Protein AF-A0A0M1J277-F1 (afdb_monomer_lite)

Structure (mmCIF, N/CA/C/O backbone):
data_AF-A0A0M1J277-F1
#
_entry.id   AF-A0A0M1J277-F1
#
loop_
_atom_site.group_PDB
_atom_site.id
_atom_site.type_symbol
_atom_site.label_atom_id
_atom_site.label_alt_id
_atom_site.label_comp_id
_atom_site.label_asym_id
_atom_site.label_entity_id
_atom_site.label_seq_id
_atom_site.pdbx_PDB_ins_code
_atom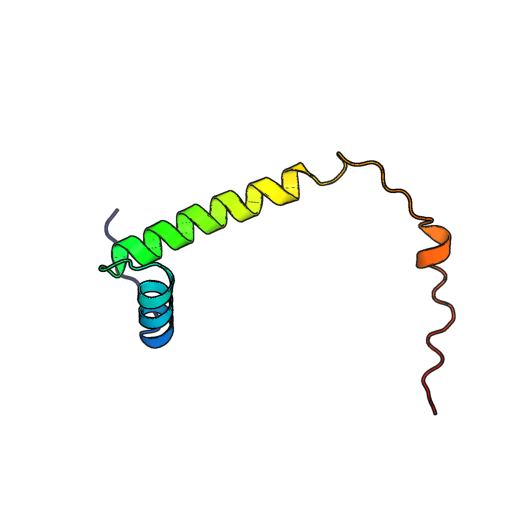_site.Cartn_x
_atom_site.Cartn_y
_atom_site.Cartn_z
_atom_site.occupancy
_atom_site.B_iso_or_equiv
_atom_site.auth_seq_id
_atom_site.auth_comp_id
_atom_site.auth_asym_id
_atom_site.auth_atom_id
_atom_site.pdbx_PDB_model_num
ATOM 1 N N . MET A 1 1 ? -4.723 15.758 2.655 1.00 84.69 1 MET A N 1
ATOM 2 C CA . MET A 1 1 ? -6.142 16.170 2.571 1.00 84.69 1 MET A CA 1
ATOM 3 C C . MET A 1 1 ? -6.985 15.053 3.169 1.00 84.69 1 MET A C 1
ATOM 5 O O . MET A 1 1 ? -6.785 13.920 2.739 1.00 84.69 1 MET A O 1
ATOM 9 N N . PRO A 1 2 ? -7.860 15.315 4.155 1.00 85.12 2 PRO A N 1
ATOM 10 C CA . PRO A 1 2 ? -8.754 14.285 4.682 1.00 85.12 2 PRO A CA 1
ATOM 11 C C . PRO A 1 2 ? -9.756 13.864 3.599 1.00 85.12 2 PRO A C 1
ATOM 13 O O . PRO A 1 2 ? -10.327 14.717 2.924 1.00 85.12 2 PRO A O 1
ATOM 16 N N . THR A 1 3 ? -9.932 12.557 3.412 1.00 91.62 3 THR A N 1
ATOM 17 C CA . THR A 1 3 ? -10.814 11.983 2.383 1.00 91.62 3 THR A CA 1
ATOM 18 C C . THR A 1 3 ? -11.564 10.801 2.981 1.00 91.62 3 THR A C 1
ATOM 20 O O . THR A 1 3 ? -10.956 9.974 3.654 1.00 91.62 3 THR A O 1
ATOM 23 N N . GLN A 1 4 ? -12.870 10.710 2.734 1.00 91.62 4 GLN A N 1
ATOM 24 C CA . GLN A 1 4 ? -13.652 9.527 3.091 1.00 91.62 4 GLN A CA 1
ATOM 25 C C . GLN A 1 4 ? -13.537 8.486 1.975 1.00 91.62 4 GLN A C 1
ATOM 27 O O . GLN A 1 4 ? -13.799 8.786 0.812 1.00 91.62 4 GLN A O 1
ATOM 32 N N . LEU A 1 5 ? -13.134 7.270 2.336 1.00 90.19 5 LEU A N 1
ATOM 33 C CA . LEU A 1 5 ? -12.935 6.146 1.423 1.00 90.19 5 LEU A CA 1
ATOM 34 C C . LEU A 1 5 ? -13.748 4.951 1.919 1.00 90.19 5 LEU A C 1
ATOM 36 O O . LEU A 1 5 ? -13.801 4.690 3.119 1.00 90.19 5 LEU A O 1
ATOM 40 N N . VAL A 1 6 ? -14.354 4.215 0.990 1.00 94.75 6 VAL A N 1
ATOM 41 C CA . VAL A 1 6 ? -15.008 2.934 1.280 1.00 94.75 6 VAL A CA 1
ATOM 42 C C . VAL A 1 6 ? -14.019 1.823 0.947 1.00 94.75 6 VAL A C 1
ATOM 44 O O . VAL A 1 6 ? -13.564 1.725 -0.191 1.00 94.75 6 VAL A O 1
ATOM 47 N N . VAL A 1 7 ? -13.672 1.008 1.941 1.00 92.69 7 VAL A N 1
ATOM 48 C CA . VAL A 1 7 ? -12.701 -0.089 1.823 1.00 92.69 7 VAL A CA 1
ATOM 49 C C . VAL A 1 7 ? -13.336 -1.364 2.367 1.00 92.69 7 VAL A C 1
ATOM 51 O O . VAL A 1 7 ? -14.072 -1.316 3.350 1.00 92.69 7 VAL A O 1
ATOM 54 N N . ASP A 1 8 ? -13.059 -2.500 1.727 1.00 96.75 8 ASP A N 1
ATOM 55 C CA . ASP A 1 8 ? -13.485 -3.807 2.227 1.00 96.75 8 ASP A CA 1
ATOM 56 C C . ASP A 1 8 ? -12.824 -4.105 3.586 1.00 96.75 8 ASP A C 1
ATOM 58 O O . ASP A 1 8 ? -11.599 -4.054 3.733 1.00 96.75 8 ASP A O 1
ATOM 62 N N . GLU A 1 9 ? -13.642 -4.424 4.587 1.00 95.75 9 GLU A N 1
ATOM 63 C CA . GLU A 1 9 ? -13.196 -4.661 5.960 1.00 95.75 9 GLU A CA 1
ATOM 64 C C . GLU A 1 9 ? -12.272 -5.882 6.077 1.00 95.75 9 GLU A C 1
ATOM 66 O O . GLU A 1 9 ? -11.293 -5.862 6.824 1.00 95.75 9 GLU A O 1
ATOM 71 N N . LYS A 1 10 ? -12.537 -6.951 5.316 1.00 97.25 10 LYS A N 1
ATOM 72 C CA . LYS A 1 10 ? -11.698 -8.154 5.338 1.00 97.25 10 LYS A CA 1
ATOM 73 C C . LYS A 1 10 ? -10.325 -7.847 4.765 1.00 97.25 10 LYS A C 1
ATOM 75 O O . LYS A 1 10 ? -9.328 -8.271 5.346 1.00 97.25 10 LYS A O 1
ATOM 80 N N . LEU A 1 11 ? -10.276 -7.098 3.663 1.00 96.25 11 LEU A N 1
ATOM 81 C CA . LEU A 1 11 ? -9.019 -6.668 3.050 1.00 96.25 11 LEU A CA 1
ATOM 82 C C . LEU A 1 11 ? -8.194 -5.825 4.027 1.00 96.25 11 LEU A C 1
ATOM 84 O O . LEU A 1 11 ? -7.000 -6.067 4.205 1.00 96.25 11 LEU A O 1
ATOM 88 N N . LEU A 1 12 ? -8.840 -4.865 4.688 1.00 96.12 12 LEU A N 1
ATOM 89 C CA . LEU A 1 12 ? -8.188 -3.989 5.650 1.00 96.12 12 LEU A CA 1
ATOM 90 C C . LEU A 1 12 ? -7.647 -4.777 6.851 1.00 96.12 12 LEU A C 1
ATOM 92 O O . LEU A 1 12 ? -6.477 -4.634 7.195 1.00 96.12 12 LEU A O 1
ATOM 96 N N . ASN A 1 13 ? -8.446 -5.678 7.425 1.00 96.62 13 ASN A N 1
ATOM 97 C CA . ASN A 1 13 ? -8.030 -6.522 8.547 1.00 96.62 13 ASN A CA 1
ATOM 98 C C . ASN A 1 13 ? -6.862 -7.447 8.183 1.00 96.62 13 ASN A C 1
ATOM 100 O O . ASN A 1 13 ? -5.942 -7.636 8.984 1.00 96.62 13 ASN A O 1
ATOM 104 N N . GLN A 1 14 ? -6.864 -8.008 6.972 1.00 97.12 14 GLN A N 1
ATOM 105 C CA . GLN A 1 14 ? -5.745 -8.808 6.474 1.00 97.12 14 GLN A CA 1
ATOM 106 C C . GLN A 1 14 ? -4.477 -7.965 6.340 1.00 97.12 14 GLN A C 1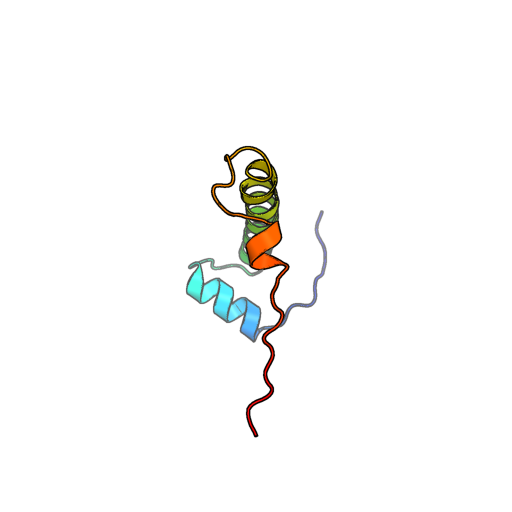
ATOM 108 O O . GLN A 1 14 ? -3.413 -8.389 6.788 1.00 97.12 14 GLN A O 1
ATOM 113 N N . ALA A 1 15 ? -4.588 -6.759 5.780 1.00 96.31 15 ALA A N 1
ATOM 114 C CA . ALA A 1 15 ? -3.459 -5.850 5.630 1.00 96.31 15 ALA A CA 1
ATOM 115 C C . ALA A 1 15 ? -2.901 -5.398 6.990 1.00 96.31 15 ALA A C 1
ATOM 117 O O . ALA A 1 15 ? -1.688 -5.440 7.195 1.00 96.31 15 ALA A O 1
ATOM 118 N N . MET A 1 16 ? -3.763 -5.049 7.947 1.00 96.69 16 MET A N 1
ATOM 119 C CA . MET A 1 16 ? -3.369 -4.724 9.324 1.00 96.69 16 MET A CA 1
ATOM 120 C C . MET A 1 16 ? -2.655 -5.902 9.996 1.00 96.69 16 MET A C 1
ATOM 122 O O . MET A 1 16 ? -1.591 -5.725 10.581 1.00 96.69 16 MET A O 1
ATOM 126 N N . SER A 1 17 ? -3.181 -7.121 9.846 1.00 96.94 17 SER A N 1
ATOM 127 C CA . SER A 1 17 ? -2.570 -8.331 10.416 1.00 96.94 17 SER A CA 1
ATOM 128 C C . SER A 1 17 ? -1.209 -8.652 9.791 1.00 96.94 17 SER A C 1
ATOM 130 O O . SER A 1 17 ? -0.283 -9.043 10.495 1.00 96.94 17 SER A O 1
ATOM 132 N N . ALA A 1 18 ? -1.069 -8.470 8.475 1.00 96.50 18 ALA A N 1
ATOM 133 C CA . ALA A 1 18 ? 0.169 -8.749 7.752 1.00 96.50 18 ALA A CA 1
ATOM 134 C C . ALA A 1 18 ? 1.271 -7.712 8.021 1.00 96.50 18 ALA A C 1
ATOM 136 O O . ALA A 1 18 ? 2.453 -8.048 8.006 1.00 96.50 18 ALA A O 1
ATOM 137 N N . THR A 1 19 ? 0.895 -6.452 8.247 1.00 94.44 19 THR A N 1
ATOM 138 C CA . THR A 1 19 ? 1.840 -5.337 8.433 1.00 94.44 19 THR A CA 1
ATOM 139 C C . THR A 1 19 ? 2.079 -4.967 9.897 1.00 94.44 19 THR A C 1
ATOM 141 O O . THR A 1 19 ? 3.070 -4.308 10.200 1.00 94.44 19 THR A O 1
ATOM 144 N N . GLY A 1 20 ? 1.193 -5.373 10.812 1.00 96.12 20 GLY A N 1
ATOM 145 C CA . GLY A 1 20 ? 1.204 -4.958 12.219 1.00 96.12 20 GLY A CA 1
ATOM 146 C C . GLY A 1 20 ? 0.693 -3.531 12.462 1.00 96.12 20 GLY A C 1
ATOM 147 O O . GLY A 1 20 ? 0.773 -3.036 13.589 1.00 96.12 20 GLY A O 1
ATOM 148 N N . ILE A 1 21 ?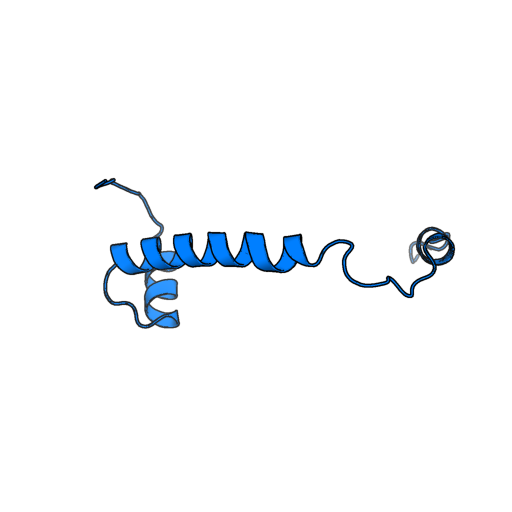 0.181 -2.862 11.425 1.00 97.12 21 ILE A N 1
ATOM 149 C CA . ILE A 1 21 ? -0.342 -1.496 11.501 1.00 97.12 21 ILE A CA 1
ATOM 150 C C . ILE A 1 21 ? -1.690 -1.488 12.230 1.00 97.12 21 ILE A C 1
ATOM 152 O O . ILE A 1 21 ? -2.537 -2.357 12.024 1.00 97.12 21 ILE A O 1
ATOM 156 N N . LYS A 1 22 ? -1.888 -0.487 13.095 1.00 94.19 22 LYS A N 1
ATOM 157 C CA . LYS A 1 22 ? -3.029 -0.424 14.021 1.00 94.19 22 LYS A CA 1
ATOM 158 C C . LYS A 1 22 ? -4.186 0.432 13.532 1.00 94.19 22 LYS A C 1
ATOM 160 O O . LYS A 1 22 ? -5.290 0.264 14.044 1.00 94.19 22 LYS A O 1
ATOM 165 N N . THR A 1 23 ? -3.955 1.334 12.581 1.00 94.94 23 THR A N 1
ATOM 166 C CA . THR A 1 23 ? -4.995 2.233 12.077 1.00 94.94 23 THR A CA 1
ATOM 167 C C . THR A 1 23 ? -5.279 1.984 10.594 1.00 94.94 23 THR A C 1
ATOM 169 O O . THR A 1 23 ? -4.360 1.715 9.814 1.00 94.94 23 THR A O 1
ATOM 172 N N . PRO A 1 24 ? -6.551 2.084 10.172 1.00 91.88 24 PRO A N 1
ATOM 173 C CA . PRO A 1 24 ? -6.922 2.004 8.764 1.00 91.88 24 PRO A CA 1
ATO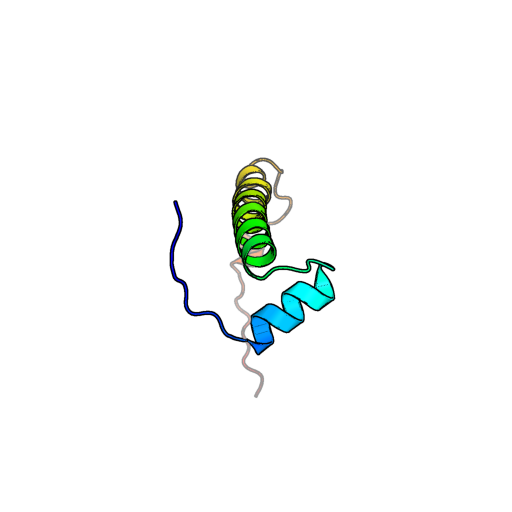M 174 C C . PRO A 1 24 ? -6.205 3.036 7.892 1.00 91.88 24 PRO A C 1
ATOM 176 O O . PRO A 1 24 ? -5.795 2.722 6.774 1.00 91.88 24 PRO A O 1
ATOM 179 N N . GLU A 1 25 ? -6.043 4.265 8.395 1.00 93.94 25 GLU A N 1
ATOM 180 C CA . GLU A 1 25 ? -5.430 5.347 7.625 1.00 93.94 25 GLU A CA 1
ATOM 181 C C . GLU A 1 25 ? -3.955 5.069 7.335 1.00 93.94 25 GLU A C 1
ATOM 183 O O . GLU A 1 25 ? -3.504 5.281 6.209 1.00 93.94 25 GLU A O 1
ATOM 188 N N . GLU A 1 26 ? -3.215 4.543 8.316 1.00 95.06 26 GLU A N 1
ATOM 189 C CA . GLU A 1 26 ? -1.811 4.166 8.133 1.00 95.06 26 GLU A CA 1
ATOM 190 C C . GLU A 1 26 ? -1.663 3.015 7.137 1.00 95.06 26 GLU A C 1
ATOM 192 O O . GLU A 1 26 ? -0.743 3.041 6.322 1.00 95.06 26 GLU A O 1
ATOM 197 N N . VAL A 1 27 ? -2.578 2.037 7.136 1.00 96.75 27 VAL A N 1
ATOM 198 C CA . VAL A 1 27 ? -2.553 0.946 6.148 1.00 96.75 27 VAL A CA 1
ATOM 199 C C . VAL A 1 27 ? -2.735 1.481 4.735 1.00 96.75 27 VAL A C 1
ATOM 201 O O . VAL A 1 27 ? -2.001 1.088 3.828 1.00 96.75 27 VAL A O 1
ATOM 204 N N . VAL A 1 28 ? -3.699 2.383 4.538 1.00 94.69 28 VAL A N 1
ATOM 205 C CA . VAL A 1 28 ? -3.963 2.978 3.223 1.00 94.69 28 VAL A CA 1
ATOM 206 C C . VAL A 1 28 ? -2.773 3.818 2.764 1.00 94.69 28 VAL A C 1
ATOM 208 O O . VAL A 1 28 ? -2.348 3.692 1.615 1.00 94.69 28 VAL A O 1
ATOM 211 N N . LEU A 1 29 ? -2.196 4.631 3.653 1.00 94.50 29 LEU A N 1
ATOM 212 C CA . LEU A 1 29 ? -1.015 5.434 3.336 1.00 94.50 29 LEU A CA 1
ATOM 213 C C . LEU A 1 29 ? 0.173 4.542 2.949 1.00 94.50 29 LEU A C 1
ATOM 215 O O . LEU A 1 29 ? 0.770 4.726 1.889 1.00 94.50 29 LEU A O 1
ATOM 219 N N . PHE A 1 30 ? 0.454 3.525 3.765 1.00 95.44 30 PHE A N 1
ATOM 220 C CA . PHE A 1 30 ? 1.520 2.557 3.527 1.00 95.44 30 PHE A CA 1
ATOM 221 C C . PHE A 1 30 ? 1.344 1.835 2.186 1.00 95.44 30 PHE A C 1
ATOM 223 O O . PHE A 1 30 ? 2.300 1.686 1.424 1.00 95.44 30 PHE A O 1
ATOM 230 N N . ALA A 1 31 ? 0.121 1.412 1.859 1.00 94.25 31 ALA A N 1
ATOM 231 C CA . ALA A 1 31 ? -0.172 0.752 0.591 1.00 94.25 31 ALA A CA 1
ATOM 232 C C . ALA A 1 31 ? 0.100 1.668 -0.616 1.00 94.25 31 ALA A C 1
ATOM 234 O O . ALA A 1 31 ? 0.694 1.221 -1.600 1.00 94.25 31 ALA A O 1
ATOM 235 N N . LEU A 1 32 ? -0.280 2.948 -0.536 1.00 93.94 32 LEU A N 1
ATOM 236 C CA . LEU A 1 32 ? -0.022 3.930 -1.594 1.00 93.94 32 LEU A CA 1
ATOM 237 C C . LEU A 1 32 ? 1.478 4.188 -1.782 1.00 93.94 32 LEU A C 1
ATOM 239 O O . LEU A 1 32 ? 1.953 4.202 -2.917 1.00 93.94 32 LEU A O 1
ATOM 243 N N . GLU A 1 33 ? 2.242 4.327 -0.697 1.00 93.19 33 GLU A N 1
ATOM 244 C CA . GLU A 1 33 ? 3.701 4.473 -0.769 1.00 93.19 33 GLU A CA 1
ATOM 245 C C . GLU A 1 33 ? 4.360 3.257 -1.431 1.00 93.19 33 GLU A C 1
ATOM 247 O O . GLU A 1 33 ? 5.209 3.399 -2.316 1.00 93.19 33 GLU A O 1
ATOM 252 N N . LYS A 1 34 ? 3.941 2.042 -1.054 1.00 91.75 34 LYS A N 1
ATOM 253 C CA . LYS A 1 34 ? 4.462 0.809 -1.656 1.00 91.75 34 LYS A CA 1
ATOM 254 C C . LYS A 1 34 ? 4.129 0.696 -3.137 1.00 91.75 34 LYS A C 1
ATOM 256 O O . LYS A 1 34 ? 4.989 0.259 -3.900 1.00 91.75 34 LYS A O 1
ATOM 261 N N . LEU A 1 35 ? 2.939 1.127 -3.553 1.00 89.62 35 LEU A N 1
ATOM 262 C CA . LEU A 1 35 ? 2.541 1.143 -4.960 1.00 89.62 35 LEU A CA 1
ATOM 263 C C . LEU A 1 35 ? 3.483 2.014 -5.809 1.00 89.62 35 LEU A C 1
ATOM 265 O O . LEU A 1 35 ? 3.859 1.618 -6.913 1.00 89.62 35 LEU A O 1
ATOM 269 N N . LEU A 1 36 ? 3.907 3.170 -5.287 1.00 86.25 36 LEU A N 1
ATOM 270 C CA . LEU A 1 36 ? 4.851 4.055 -5.979 1.00 86.25 36 LEU A CA 1
ATOM 271 C C . LEU A 1 36 ? 6.228 3.396 -6.138 1.00 86.25 36 LEU A C 1
ATOM 273 O O . LEU A 1 36 ? 6.760 3.328 -7.244 1.00 86.25 36 LEU A O 1
ATOM 277 N N . VAL A 1 37 ? 6.766 2.818 -5.061 1.00 81.38 37 VAL A N 1
ATOM 278 C CA . VAL A 1 37 ? 8.074 2.135 -5.085 1.00 81.38 37 VAL A CA 1
ATOM 279 C C . VAL A 1 37 ? 8.077 0.931 -6.035 1.00 81.38 37 VAL A C 1
ATOM 281 O O . VAL A 1 37 ? 9.056 0.675 -6.745 1.00 81.38 37 VAL A O 1
ATOM 284 N N . GLN A 1 38 ? 6.979 0.176 -6.064 1.00 75.38 38 GLN A N 1
ATOM 285 C CA . GLN A 1 38 ? 6.857 -1.001 -6.919 1.00 75.38 38 GLN A CA 1
ATOM 286 C C . GLN A 1 38 ? 6.821 -0.627 -8.409 1.00 75.38 38 GLN A C 1
ATOM 288 O O . GLN A 1 38 ? 7.367 -1.353 -9.239 1.00 75.38 38 GLN A O 1
ATOM 293 N N . LYS A 1 39 ? 6.238 0.527 -8.753 1.00 67.19 39 LYS A N 1
ATOM 294 C CA . LYS A 1 39 ? 6.183 1.019 -10.134 1.00 67.19 39 LYS A CA 1
ATOM 295 C C . LYS A 1 39 ? 7.551 1.472 -10.655 1.00 67.19 39 LYS A C 1
ATOM 297 O O . LYS A 1 39 ? 7.869 1.236 -11.823 1.00 67.19 39 LYS A O 1
ATOM 302 N N . ASP A 1 40 ? 8.372 2.074 -9.802 1.00 64.88 40 ASP A N 1
ATOM 303 C CA . ASP A 1 40 ? 9.644 2.670 -10.225 1.00 64.88 40 ASP A CA 1
ATOM 304 C C . ASP A 1 40 ? 10.789 1.654 -10.332 1.00 64.88 40 ASP A C 1
ATOM 306 O O . ASP A 1 40 ? 11.643 1.762 -11.209 1.00 64.88 40 ASP A O 1
ATOM 310 N N . SER A 1 41 ? 10.812 0.635 -9.475 1.00 66.62 41 SER A N 1
ATOM 311 C CA . SER A 1 41 ? 11.957 -0.285 -9.379 1.00 66.62 41 SER A CA 1
ATOM 312 C C . SER A 1 41 ? 12.107 -1.230 -10.579 1.00 66.62 41 SER A C 1
ATOM 314 O O . SER A 1 41 ? 13.212 -1.406 -11.090 1.00 66.62 41 SER A O 1
ATOM 316 N N . LEU A 1 42 ? 11.011 -1.814 -11.070 1.00 68.19 42 LEU A N 1
ATOM 317 C CA . LEU A 1 42 ? 11.049 -2.734 -12.217 1.00 68.19 42 LEU A CA 1
ATOM 318 C C . LEU A 1 42 ? 11.127 -1.999 -13.556 1.00 68.19 42 LEU A C 1
ATOM 320 O O . LEU A 1 42 ? 11.851 -2.423 -14.455 1.00 68.19 42 LEU A O 1
ATOM 324 N N . SER A 1 43 ? 10.425 -0.872 -13.682 1.00 69.75 43 SER A N 1
ATOM 325 C CA . SER A 1 43 ? 10.418 -0.091 -14.923 1.00 69.75 43 SER A CA 1
ATOM 326 C C . SER A 1 43 ? 11.792 0.494 -15.246 1.00 69.75 43 SER A C 1
ATOM 328 O O . SER A 1 43 ? 12.197 0.514 -16.407 1.00 69.75 43 SER A O 1
ATOM 330 N N . GLN A 1 44 ? 12.564 0.881 -14.227 1.00 73.06 44 GLN A N 1
ATOM 331 C CA . GLN A 1 44 ? 13.940 1.337 -14.405 1.00 73.06 44 GLN A CA 1
ATOM 332 C C . GLN A 1 44 ? 14.906 0.240 -14.855 1.00 73.06 44 GLN A C 1
ATOM 334 O O . GLN A 1 44 ? 15.987 0.582 -15.329 1.00 73.06 44 GLN A O 1
ATOM 339 N N . ALA A 1 45 ? 14.576 -1.040 -14.686 1.00 74.12 45 ALA A N 1
ATOM 340 C CA . ALA A 1 45 ? 15.414 -2.151 -15.128 1.00 74.12 45 ALA A CA 1
ATOM 341 C C . ALA A 1 45 ? 15.177 -2.518 -16.605 1.00 74.12 45 ALA A C 1
ATOM 343 O O . ALA A 1 45 ? 16.026 -3.173 -17.217 1.00 74.12 45 ALA A O 1
ATOM 344 N N . PHE A 1 46 ? 14.062 -2.083 -17.204 1.00 75.44 46 PHE A N 1
ATOM 345 C CA . PHE A 1 46 ? 13.752 -2.368 -18.605 1.00 75.44 46 PHE A CA 1
ATOM 346 C C . PHE A 1 46 ? 14.795 -1.751 -19.545 1.00 75.44 46 PHE A C 1
ATOM 348 O O . PHE A 1 46 ? 15.095 -0.562 -19.481 1.00 75.44 46 PHE A O 1
ATOM 355 N N . GLY A 1 47 ? 15.378 -2.587 -20.409 1.00 78.38 47 GLY A N 1
ATOM 356 C CA . GLY A 1 47 ? 16.402 -2.185 -21.379 1.00 78.38 47 GLY A CA 1
ATOM 357 C C . GLY A 1 47 ? 17.801 -1.933 -20.802 1.00 78.38 47 GLY A C 1
ATOM 358 O O . GLY A 1 47 ? 18.712 -1.650 -21.574 1.00 78.38 47 GLY A O 1
ATOM 359 N N . LYS A 1 48 ? 18.004 -2.045 -19.479 1.00 82.56 48 LYS A N 1
ATOM 360 C CA . LYS A 1 48 ? 19.330 -1.869 -18.853 1.00 82.56 48 LYS A CA 1
ATOM 361 C C . LYS A 1 48 ? 20.169 -3.143 -18.802 1.00 82.56 48 LYS A C 1
ATOM 363 O O . LYS A 1 48 ? 21.389 -3.053 -18.716 1.00 82.56 48 LYS A O 1
ATOM 368 N N . TYR A 1 49 ? 19.530 -4.307 -18.838 1.00 79.38 49 TYR A N 1
ATOM 369 C CA . TYR A 1 49 ? 20.216 -5.594 -18.798 1.00 79.38 49 TYR A CA 1
ATOM 370 C C . TYR A 1 49 ? 20.286 -6.200 -20.202 1.00 79.38 49 TYR A C 1
ATOM 372 O O . TYR A 1 49 ? 19.268 -6.192 -20.903 1.00 79.38 49 TYR A O 1
ATOM 380 N N . PRO A 1 50 ? 21.459 -6.709 -20.627 1.00 78.25 50 PRO A N 1
ATOM 381 C CA . PRO A 1 50 ? 21.575 -7.420 -21.887 1.00 78.25 50 PRO A CA 1
ATOM 382 C C . PRO A 1 50 ? 20.688 -8.660 -21.830 1.00 78.25 50 PRO A C 1
ATOM 384 O O . PRO A 1 50 ? 20.677 -9.405 -20.852 1.00 78.25 50 PRO A O 1
ATOM 387 N N . TRP A 1 51 ? 19.901 -8.841 -22.877 1.00 81.38 51 TRP A N 1
ATOM 388 C CA . TRP A 1 51 ? 19.026 -9.987 -23.011 1.00 81.38 51 TRP A CA 1
ATOM 389 C C . TRP A 1 51 ? 19.776 -11.092 -23.766 1.00 81.38 51 TRP A C 1
ATOM 391 O O . TRP A 1 51 ? 20.207 -10.867 -24.892 1.00 81.38 51 TRP A O 1
ATOM 401 N N . GLU A 1 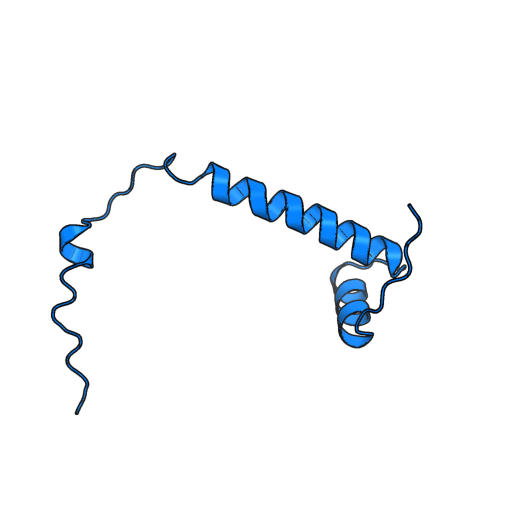52 ? 19.961 -12.259 -23.140 1.00 84.56 52 GLU A N 1
ATOM 402 C CA . GLU A 1 52 ? 20.772 -13.377 -23.671 1.00 84.56 52 GLU A CA 1
ATOM 403 C C . GLU A 1 52 ? 19.968 -14.415 -24.482 1.00 84.56 52 GLU A C 1
ATOM 405 O O . GLU A 1 52 ? 20.493 -15.468 -24.839 1.00 84.56 52 GLU A O 1
ATOM 410 N N . GLY A 1 53 ? 18.686 -14.167 -24.758 1.00 82.44 53 GLY A N 1
ATOM 411 C CA . GLY A 1 53 ? 17.866 -15.099 -25.536 1.00 82.44 53 GLY A CA 1
ATOM 412 C C . GLY A 1 53 ? 18.061 -14.975 -27.053 1.00 82.44 53 GLY A C 1
ATOM 413 O O . GLY A 1 53 ? 18.729 -14.070 -27.552 1.00 82.44 53 GLY A O 1
ATOM 414 N N . ASP A 1 54 ? 17.404 -15.858 -27.806 1.00 83.00 54 ASP A N 1
ATOM 415 C CA . ASP A 1 54 ? 17.194 -15.721 -29.253 1.00 83.00 54 ASP A CA 1
ATOM 416 C C . ASP A 1 54 ? 15.704 -15.438 -29.505 1.00 83.00 54 ASP A C 1
ATOM 418 O O . ASP A 1 54 ? 14.840 -16.294 -29.280 1.00 83.00 54 ASP A O 1
ATOM 422 N N . LEU A 1 55 ? 15.389 -14.203 -29.922 1.00 81.81 55 LEU A N 1
ATOM 423 C CA . LEU A 1 55 ? 14.002 -13.753 -30.101 1.00 81.81 55 LEU A CA 1
ATOM 424 C C . LEU A 1 55 ? 13.329 -14.514 -31.238 1.00 81.81 55 LEU A C 1
ATOM 426 O O . LEU A 1 55 ? 12.123 -14.759 -31.187 1.00 81.81 55 LEU A O 1
ATOM 430 N N . ASP A 1 56 ? 14.097 -14.880 -32.259 1.00 82.19 56 ASP A N 1
ATOM 431 C CA . ASP A 1 56 ? 13.582 -15.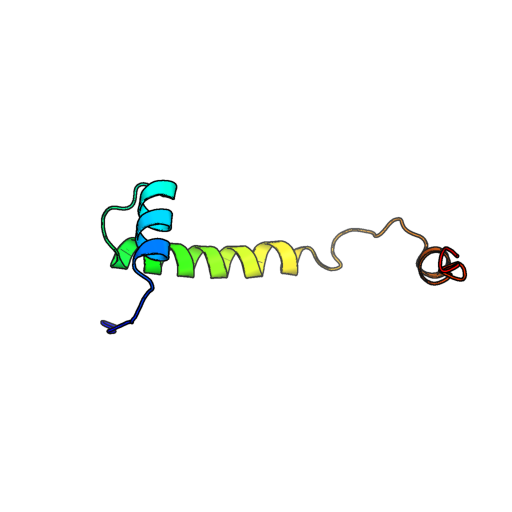577 -33.422 1.00 82.19 56 ASP A CA 1
ATOM 432 C C . ASP A 1 56 ? 13.296 -17.036 -33.080 1.00 82.19 56 ASP A C 1
ATOM 434 O O . ASP A 1 56 ? 12.334 -17.596 -33.595 1.00 82.19 56 ASP A O 1
ATOM 438 N N . PHE A 1 57 ? 14.081 -17.664 -32.201 1.00 81.75 57 PHE A N 1
ATOM 439 C CA . PHE A 1 57 ? 13.777 -19.001 -31.682 1.00 81.75 57 PHE A CA 1
ATOM 440 C C . PHE A 1 57 ? 12.497 -19.013 -30.831 1.00 81.75 57 PHE A C 1
ATOM 442 O O . PHE A 1 57 ? 11.641 -19.867 -31.032 1.00 81.75 57 PHE A O 1
ATOM 449 N N . MET A 1 58 ? 12.318 -18.037 -29.934 1.00 82.75 58 MET A N 1
ATOM 450 C CA . MET A 1 58 ? 11.133 -17.958 -29.062 1.00 82.75 58 MET A CA 1
ATOM 451 C C . MET A 1 58 ? 9.839 -17.621 -29.811 1.00 82.75 58 MET A C 1
ATOM 453 O O . MET A 1 58 ? 8.760 -18.026 -29.392 1.00 82.75 58 MET A O 1
ATOM 457 N N . ARG A 1 59 ? 9.930 -16.864 -30.911 1.00 84.25 59 ARG A N 1
ATOM 458 C CA . ARG A 1 59 ? 8.783 -16.563 -31.783 1.00 84.25 59 ARG A CA 1
ATOM 459 C C . ARG A 1 59 ? 8.427 -17.712 -32.716 1.00 84.25 59 ARG A C 1
ATOM 461 O O . ARG A 1 59 ? 7.296 -17.769 -33.187 1.00 84.25 59 ARG A O 1
ATOM 468 N N . ARG A 1 60 ? 9.368 -18.623 -32.970 1.00 80.38 60 ARG A N 1
ATOM 469 C CA . ARG A 1 60 ? 9.149 -19.879 -33.693 1.00 80.38 60 ARG A CA 1
ATOM 470 C C . ARG A 1 60 ? 8.485 -20.913 -32.776 1.00 80.38 60 ARG A C 1
ATOM 472 O O . ARG A 1 60 ? 8.931 -22.053 -32.684 1.00 80.38 60 ARG A O 1
ATOM 479 N N . ASP A 1 61 ? 7.401 -20.525 -32.109 1.00 60.84 61 ASP A N 1
ATOM 480 C CA . ASP A 1 61 ? 6.467 -21.483 -31.525 1.00 60.84 61 ASP A CA 1
ATOM 481 C C . ASP A 1 61 ? 5.550 -22.008 -32.639 1.00 60.84 61 ASP A C 1
ATOM 483 O O . ASP A 1 61 ? 4.379 -21.664 -32.749 1.00 60.84 61 ASP A O 1
ATOM 487 N N . ASP A 1 62 ? 6.132 -22.821 -33.523 1.00 59.53 62 ASP A N 1
ATOM 488 C CA . ASP A 1 62 ? 5.408 -23.571 -34.557 1.00 59.53 62 ASP A CA 1
ATOM 489 C C . ASP A 1 62 ? 4.865 -24.903 -34.004 1.00 59.53 62 ASP A C 1
ATOM 491 O O . ASP A 1 62 ? 4.503 -25.810 -34.755 1.00 59.53 62 ASP A O 1
ATOM 495 N N . ARG A 1 63 ? 4.827 -25.075 -32.672 1.00 58.28 63 ARG A N 1
ATOM 496 C CA . ARG A 1 63 ? 4.325 -26.298 -32.036 1.00 58.28 63 ARG A CA 1
ATOM 497 C C . ARG A 1 63 ? 3.484 -26.021 -30.794 1.00 58.28 63 ARG A C 1
ATOM 499 O O . ARG A 1 63 ? 3.675 -26.652 -29.761 1.00 58.28 63 ARG A O 1
ATOM 506 N N . TYR A 1 64 ? 2.409 -25.262 -30.981 1.00 53.03 64 TYR A N 1
ATOM 507 C CA . TYR A 1 64 ? 1.144 -25.625 -30.343 1.00 53.03 64 TYR A CA 1
ATOM 508 C C . TYR A 1 64 ? 0.510 -26.778 -31.140 1.00 53.03 64 TYR A C 1
ATOM 510 O O . TYR A 1 64 ? -0.444 -26.610 -31.899 1.00 53.03 64 TYR A O 1
ATOM 518 N N . VAL A 1 65 ? 1.077 -27.982 -31.008 1.00 57.72 65 VAL A N 1
ATOM 519 C CA . VAL A 1 65 ? 0.319 -29.198 -31.318 1.00 57.72 65 VAL A CA 1
ATOM 520 C C . VAL A 1 65 ? -0.653 -29.347 -30.160 1.00 57.72 65 VAL A C 1
ATOM 522 O O . VAL A 1 65 ? -0.268 -29.777 -29.078 1.00 57.72 65 VAL A O 1
ATOM 525 N N . GLY A 1 66 ? -1.890 -28.897 -30.376 1.00 49.88 66 GLY A N 1
ATOM 526 C CA . GLY A 1 66 ? -3.001 -29.223 -29.497 1.00 49.88 66 GLY A CA 1
ATOM 527 C C . GLY A 1 66 ? -3.033 -30.734 -29.315 1.00 49.88 66 GLY A C 1
ATOM 528 O O . GLY A 1 66 ? -3.212 -31.471 -30.288 1.00 49.88 66 GLY A O 1
ATOM 529 N N . ASP A 1 67 ? -2.775 -31.159 -28.083 1.00 48.25 67 ASP A N 1
ATOM 530 C CA . ASP A 1 67 ? -2.839 -32.550 -27.669 1.00 48.25 67 ASP A CA 1
ATOM 531 C C . ASP A 1 67 ? -4.269 -33.045 -27.937 1.00 48.25 67 ASP A C 1
ATOM 533 O O . ASP A 1 67 ? -5.249 -32.443 -27.481 1.00 48.25 67 ASP A O 1
ATOM 537 N N . ARG A 1 68 ? -4.364 -34.065 -28.791 1.00 45.44 68 ARG A N 1
ATOM 538 C CA . ARG A 1 68 ? -5.575 -34.840 -29.067 1.00 45.44 68 ARG A CA 1
ATOM 539 C C . ARG A 1 68 ? -5.622 -36.023 -28.122 1.00 45.44 68 ARG A C 1
ATOM 541 O O . ARG A 1 68 ? -4.547 -36.624 -27.918 1.00 45.44 68 ARG A O 1
#

Foldseek 3Di:
DDDDDDDDPVVQVVQCVVPVDDDSVVSVVVVVVVVVVVVPPVVVCPPVDDDPDDPVVVVPPPDPPPDD

Sequence (68 aa):
MPTQLVVDEKLLNQAMSATGIKTPEEVVLFALEKLLVQKDSLSQAFGKYPWEGDLDFMRRDDRYVGDR

Secondary structure (DSSP, 8-state):
--------HHHHHHHHHHH---SHHHHHHHHHHHHHHHHHHHHTTTTTSPP-S-HHHHH---------

Radius of gyration: 21.47 Å; chains: 1; bounding box: 37×51×49 Å

pLDDT: mean 83.43, std 13.92, range [45.44, 97.25]